Protein AF-A0A3N5W706-F1 (afdb_monomer_lite)

Secondary structure (DSSP, 8-state):
-PPPPPPPPPP-----PPPPPP-------PBPP--HHHHHHHHHHHHHHHHHHHHHHHHHHH--SSTTHHHHHHHHHHHHHHHTTHHHHHHHHHHHHH-EEEE-SSEEEEEETTEEEEEEGGG------GGG-SSPPPPPTT-BTTB---

Radius of gyration: 33.57 Å; chains: 1; bounding box: 79×21×124 Å

Sequence (150 aa):
MNQPSFSPETPFQTEGSPPPEPAISAQAHPFYPPRRRGLLFHALLILGLGGASALAFFYGLNQQSGSVQTYSVLLWLVSLLLFAPLPWIVYRAFALARASYRLERDGLRLRWGMRAEDIPLPDVEWVRRPADLATSLPLPPLHWPGAILG

Structure (mmCIF, N/CA/C/O backbone):
data_AF-A0A3N5W706-F1
#
_entry.id   AF-A0A3N5W706-F1
#
loop_
_atom_site.group_PDB
_atom_site.id
_atom_site.type_symbol
_atom_site.label_atom_id
_atom_site.label_alt_id
_atom_site.label_comp_id
_atom_site.label_asym_id
_atom_site.label_entity_id
_atom_site.label_seq_id
_atom_site.pdbx_PDB_ins_code
_atom_site.Cartn_x
_atom_site.Cartn_y
_atom_site.Cartn_z
_atom_site.occupancy
_atom_site.B_iso_or_equiv
_atom_site.auth_seq_id
_atom_site.auth_comp_id
_atom_site.auth_asym_id
_atom_site.auth_atom_id
_atom_site.pdbx_PDB_model_num
ATOM 1 N N . MET A 1 1 ? -49.015 -6.760 95.099 1.00 43.38 1 MET A N 1
ATOM 2 C CA . MET A 1 1 ? -49.544 -6.003 93.944 1.00 43.38 1 MET A CA 1
ATOM 3 C C . MET A 1 1 ? -48.329 -5.456 93.198 1.00 43.38 1 MET A C 1
ATOM 5 O O . MET A 1 1 ? -47.850 -4.386 93.539 1.00 43.38 1 MET A O 1
ATOM 9 N N . ASN A 1 2 ? -47.729 -6.252 92.306 1.00 45.84 2 ASN A N 1
ATOM 10 C CA . ASN A 1 2 ? -46.475 -5.899 91.625 1.00 45.84 2 ASN A CA 1
ATOM 11 C C . ASN A 1 2 ? -46.795 -5.259 90.273 1.00 45.84 2 ASN A C 1
ATOM 13 O O . ASN A 1 2 ? -47.488 -5.873 89.465 1.00 45.84 2 ASN A O 1
ATOM 17 N N . GLN A 1 3 ? -46.298 -4.045 90.037 1.00 53.09 3 GLN A N 1
ATOM 18 C CA . GLN A 1 3 ? -46.321 -3.429 88.711 1.00 53.09 3 GLN A CA 1
ATOM 19 C C . GLN A 1 3 ? -45.176 -3.988 87.851 1.00 53.09 3 GLN A C 1
ATOM 21 O O . GLN A 1 3 ? -44.070 -4.145 88.375 1.00 53.09 3 GLN A O 1
ATOM 26 N N . PRO A 1 4 ? -45.390 -4.276 86.556 1.00 53.88 4 PRO A N 1
ATOM 27 C CA . PRO A 1 4 ? -44.302 -4.613 85.652 1.00 53.88 4 PRO A CA 1
ATOM 28 C C . PRO A 1 4 ? -43.568 -3.338 85.208 1.00 53.88 4 PRO A C 1
ATOM 30 O O . PRO A 1 4 ? -44.178 -2.371 84.754 1.00 53.88 4 PRO A O 1
ATOM 33 N N . SER A 1 5 ? -42.244 -3.344 85.348 1.00 62.41 5 SER A N 1
ATOM 34 C CA . SER A 1 5 ? -41.344 -2.304 84.853 1.00 62.41 5 SER A CA 1
ATOM 35 C C . SER A 1 5 ? -41.244 -2.362 83.326 1.00 62.41 5 SER A C 1
ATOM 37 O O . SER A 1 5 ? -40.789 -3.368 82.783 1.00 62.41 5 SER A O 1
ATOM 39 N N . PHE A 1 6 ? -41.623 -1.289 82.633 1.00 57.34 6 PHE A N 1
ATOM 40 C CA . PHE A 1 6 ? -41.315 -1.104 81.213 1.00 57.34 6 PHE A CA 1
ATOM 41 C C . PHE A 1 6 ? -39.845 -0.682 81.054 1.00 57.34 6 PHE A C 1
ATOM 43 O O . PHE A 1 6 ? -39.4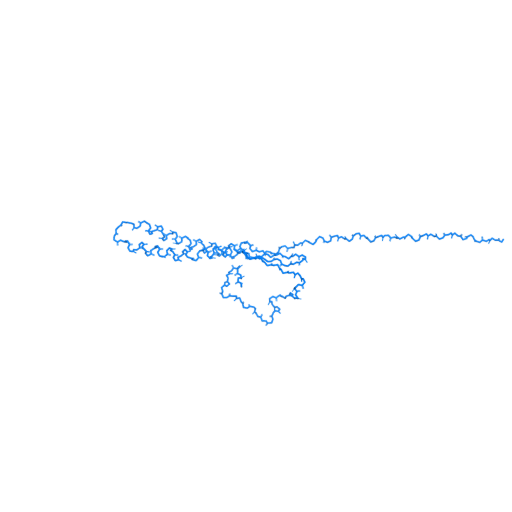30 0.339 81.602 1.00 57.34 6 PHE A O 1
ATOM 50 N N . SER A 1 7 ? -39.056 -1.467 80.318 1.00 67.12 7 SER A N 1
ATOM 51 C CA . SER A 1 7 ? -37.713 -1.079 79.861 1.00 67.12 7 SER A CA 1
ATOM 52 C C . SER A 1 7 ? -37.814 -0.233 78.582 1.00 67.12 7 SER A C 1
ATOM 54 O O . SER A 1 7 ? -38.674 -0.525 77.750 1.00 67.12 7 SER A O 1
ATOM 56 N N . PRO A 1 8 ? -36.969 0.801 78.401 1.00 57.84 8 PRO A N 1
ATOM 57 C CA . PRO A 1 8 ? -37.006 1.645 77.214 1.00 57.84 8 PRO A CA 1
ATOM 58 C C . PRO A 1 8 ? -36.422 0.921 75.995 1.00 57.84 8 PRO A C 1
ATOM 60 O O . PRO A 1 8 ? -35.565 0.045 76.113 1.00 57.84 8 PRO A O 1
ATOM 63 N N . GLU A 1 9 ? -36.927 1.306 74.829 1.00 56.06 9 GLU A N 1
ATOM 64 C CA . GLU A 1 9 ? -36.663 0.706 73.527 1.00 56.06 9 GLU A CA 1
ATOM 65 C C . GLU A 1 9 ? -35.175 0.640 73.165 1.00 56.06 9 GLU A C 1
ATOM 67 O O . GLU A 1 9 ? -34.398 1.570 73.391 1.00 56.06 9 GLU A O 1
ATOM 72 N N . THR A 1 10 ? -34.779 -0.478 72.561 1.00 61.44 10 THR A N 1
ATOM 73 C CA . THR A 1 10 ? -33.471 -0.631 71.925 1.00 61.44 10 THR A CA 1
ATOM 74 C C . THR A 1 10 ? -33.493 0.144 70.603 1.00 61.44 10 THR A C 1
ATOM 76 O O . THR A 1 10 ? -34.397 -0.094 69.801 1.00 61.44 10 THR A O 1
ATOM 79 N N . PRO A 1 11 ? -32.539 1.051 70.324 1.00 50.72 11 PRO A N 1
ATOM 80 C CA . PRO A 1 11 ? -32.475 1.702 69.023 1.00 50.72 11 PRO A CA 1
ATOM 81 C C . PRO A 1 11 ? -32.253 0.639 67.949 1.00 50.72 11 PRO A C 1
ATOM 83 O O . PRO A 1 11 ? -31.374 -0.213 68.097 1.00 50.72 11 PRO A O 1
ATOM 86 N N . PHE A 1 12 ? -33.043 0.702 66.877 1.00 58.34 12 PHE A N 1
ATOM 87 C CA . PHE A 1 12 ? -32.838 -0.074 65.659 1.00 58.34 12 PHE A CA 1
ATOM 88 C C . PHE A 1 12 ? -31.379 0.104 65.217 1.00 58.34 12 PHE A C 1
ATOM 90 O O . PHE A 1 12 ? -30.983 1.182 64.770 1.00 58.34 12 PHE A O 1
ATOM 97 N N . GLN A 1 13 ? -30.554 -0.929 65.394 1.00 54.56 13 GLN A N 1
ATOM 98 C CA . GLN A 1 13 ? -29.245 -0.953 64.766 1.00 54.56 13 GLN A CA 1
ATOM 99 C C . GLN A 1 13 ? -29.483 -1.104 63.268 1.00 54.56 13 GLN A C 1
ATOM 101 O O . GLN A 1 13 ? -29.993 -2.127 62.817 1.00 54.56 13 GLN A O 1
ATOM 106 N N . THR A 1 14 ? -29.155 -0.063 62.509 1.00 55.59 14 THR A N 1
ATOM 107 C CA . THR A 1 14 ? -29.072 -0.113 61.051 1.00 55.59 14 THR A CA 1
ATOM 108 C C . THR A 1 14 ? -27.935 -1.065 60.691 1.00 55.59 14 THR A C 1
ATOM 110 O O . THR A 1 14 ? -26.772 -0.676 60.595 1.00 55.59 14 THR A O 1
ATOM 113 N N . GLU A 1 15 ? -28.270 -2.345 60.597 1.00 54.53 15 GLU A N 1
ATOM 114 C CA . GLU A 1 15 ? -27.385 -3.399 60.137 1.00 54.53 15 GLU A CA 1
ATOM 115 C C . GLU A 1 15 ? -26.977 -3.091 58.689 1.00 54.53 15 GLU A C 1
ATOM 117 O O . GLU A 1 15 ? -27.819 -3.002 57.801 1.00 54.53 15 GLU A O 1
ATOM 122 N N . GLY A 1 16 ? -25.676 -2.889 58.476 1.00 57.31 16 GLY A N 1
ATOM 123 C CA . GLY A 1 16 ? -25.023 -2.986 57.173 1.00 57.31 16 GLY A CA 1
ATOM 124 C C . GLY A 1 16 ? -25.348 -1.883 56.166 1.00 57.31 16 GLY A C 1
ATOM 125 O O . GLY A 1 16 ? -26.284 -1.988 55.379 1.00 57.31 16 GLY A O 1
ATOM 126 N N . SER A 1 17 ? -24.456 -0.893 56.050 1.00 59.78 17 SER A N 1
ATOM 127 C CA . SER A 1 17 ? -24.237 -0.260 54.744 1.00 59.78 17 SER A CA 1
ATOM 128 C C . SER A 1 17 ? -24.042 -1.364 53.696 1.00 59.78 17 SER A C 1
ATOM 130 O O . SER A 1 17 ? -23.288 -2.307 53.970 1.00 59.78 17 SER A O 1
ATOM 132 N N . PRO A 1 18 ? -24.685 -1.281 52.517 1.00 68.75 18 PRO A N 1
ATOM 133 C CA . PRO A 1 18 ? -24.449 -2.249 51.459 1.00 68.75 18 PRO A CA 1
ATOM 134 C C . PRO A 1 18 ? -22.941 -2.307 51.169 1.00 68.75 18 PRO A C 1
ATOM 136 O O . PRO A 1 18 ? -22.277 -1.262 51.195 1.00 68.75 18 PRO A O 1
ATOM 139 N N . PRO A 1 19 ? -22.372 -3.507 50.949 1.00 72.31 19 PRO A N 1
ATOM 140 C CA . PRO A 1 19 ? -20.961 -3.642 50.613 1.00 72.31 19 PRO A CA 1
ATOM 141 C C . PRO A 1 19 ? -20.636 -2.730 49.421 1.00 72.31 19 PRO A C 1
ATOM 143 O O . PRO A 1 19 ? -21.481 -2.599 48.531 1.00 72.31 19 PRO A O 1
ATOM 146 N N . PRO A 1 20 ? -19.453 -2.083 49.389 1.00 70.25 20 PRO A N 1
ATOM 147 C CA . PRO A 1 20 ? -19.072 -1.256 48.253 1.00 70.25 20 PRO A CA 1
ATOM 148 C C . PRO A 1 20 ? -19.187 -2.109 46.991 1.00 70.25 20 PRO A C 1
ATOM 150 O O . PRO A 1 20 ? -18.580 -3.181 46.922 1.00 70.25 20 PRO A O 1
ATOM 153 N N . GLU A 1 21 ? -20.010 -1.662 46.035 1.00 70.12 21 GLU A N 1
ATOM 154 C CA . GLU A 1 21 ? -20.130 -2.331 44.743 1.00 70.12 21 GLU A CA 1
ATOM 155 C C . GLU A 1 21 ? -18.716 -2.586 44.216 1.00 70.12 21 GLU A C 1
ATOM 157 O O . GLU A 1 21 ? -17.894 -1.658 44.208 1.00 70.12 21 GLU A O 1
ATOM 162 N N . PRO A 1 22 ? -18.384 -3.827 43.817 1.00 68.19 22 PRO A N 1
ATOM 163 C CA . PRO A 1 22 ? -17.095 -4.081 43.212 1.00 68.19 22 PRO A CA 1
ATOM 164 C C . PRO A 1 22 ? -16.991 -3.158 42.004 1.00 68.19 22 PRO A C 1
ATOM 166 O O . PRO A 1 22 ? -17.797 -3.251 41.081 1.00 68.19 22 PRO A O 1
ATOM 169 N N . ALA A 1 23 ? -16.021 -2.242 42.035 1.00 62.12 23 ALA A N 1
ATOM 170 C CA . ALA A 1 23 ? -15.713 -1.376 40.914 1.00 62.12 23 ALA A CA 1
ATOM 171 C C . ALA A 1 23 ? -15.400 -2.282 39.721 1.00 62.12 23 ALA A C 1
ATOM 173 O O . ALA A 1 23 ? -14.300 -2.833 39.619 1.00 62.12 23 ALA A O 1
ATOM 174 N N . ILE A 1 24 ? -16.396 -2.488 38.855 1.00 61.72 24 ILE A N 1
ATOM 175 C CA . ILE A 1 24 ? -16.240 -3.197 37.593 1.00 61.72 24 ILE A CA 1
ATOM 176 C C . ILE A 1 24 ? -15.275 -2.335 36.792 1.00 61.72 24 ILE A C 1
ATOM 178 O O . ILE A 1 24 ? -15.653 -1.358 36.147 1.00 61.72 24 ILE A O 1
ATOM 182 N N . SER A 1 25 ? -13.990 -2.652 36.906 1.00 52.28 25 SER A N 1
ATOM 183 C CA . SER A 1 25 ? -12.947 -2.073 36.083 1.00 52.28 25 SER A CA 1
ATOM 184 C C . SER A 1 25 ? -13.283 -2.525 34.672 1.00 52.28 25 SER A C 1
ATOM 186 O O . SER A 1 25 ? -13.108 -3.691 34.328 1.00 52.28 25 SER A O 1
ATOM 188 N N . ALA A 1 26 ? -13.874 -1.623 33.889 1.00 57.97 26 ALA A N 1
ATOM 189 C CA . ALA A 1 26 ? -14.224 -1.860 32.502 1.00 57.97 26 ALA A CA 1
ATOM 190 C C . ALA A 1 26 ? -12.925 -2.098 31.723 1.00 57.97 26 ALA A C 1
ATOM 192 O O . ALA A 1 26 ? -12.287 -1.169 31.231 1.00 57.97 26 ALA A O 1
ATOM 193 N N . GLN A 1 27 ? -12.487 -3.354 31.682 1.00 58.22 27 GLN A N 1
ATOM 194 C CA . GLN A 1 27 ? -11.340 -3.796 30.908 1.00 58.22 27 GLN A CA 1
ATOM 195 C C . GLN A 1 27 ? -11.715 -3.633 29.432 1.00 58.22 27 GLN A C 1
ATOM 197 O O . GLN A 1 27 ? -12.395 -4.483 28.858 1.00 58.22 27 GLN A O 1
ATOM 202 N N . ALA A 1 28 ? -11.330 -2.511 28.821 1.00 58.75 28 ALA A N 1
ATOM 203 C CA . ALA A 1 28 ? -11.509 -2.299 27.391 1.00 58.75 28 ALA A CA 1
ATOM 204 C C . ALA A 1 28 ? -10.750 -3.405 26.644 1.00 58.75 28 ALA A C 1
ATOM 206 O O . ALA A 1 28 ? -9.529 -3.508 26.759 1.00 58.75 28 ALA A O 1
ATOM 207 N N . HIS A 1 29 ? -11.464 -4.266 25.915 1.00 60.94 29 HIS A N 1
ATOM 208 C CA . HIS A 1 29 ? -10.862 -5.387 25.196 1.00 60.94 29 HIS A CA 1
ATOM 209 C C . HIS A 1 29 ? -10.498 -4.946 23.767 1.00 60.94 29 HIS A C 1
ATOM 211 O O . HIS A 1 29 ? -11.393 -4.772 22.936 1.00 60.94 29 HIS A O 1
ATOM 217 N N . PRO A 1 30 ? -9.210 -4.724 23.438 1.00 62.88 30 PRO A N 1
ATOM 218 C CA . PRO A 1 30 ? -8.826 -4.293 22.100 1.00 62.88 30 PRO A CA 1
ATOM 219 C C . PRO A 1 30 ? -8.982 -5.447 21.099 1.00 62.88 30 PRO A C 1
ATOM 221 O O . PRO A 1 30 ? -8.292 -6.462 21.193 1.00 62.88 30 PRO A O 1
ATOM 224 N N . PHE A 1 31 ? -9.856 -5.279 20.104 1.00 65.25 31 PHE A N 1
ATOM 225 C CA . PHE A 1 31 ? -10.006 -6.236 19.010 1.00 65.25 31 PHE A CA 1
ATOM 226 C C . PHE A 1 31 ? -9.038 -5.902 17.868 1.00 65.25 31 PHE A C 1
ATOM 228 O O . PHE A 1 31 ? -9.058 -4.812 17.291 1.00 65.25 31 PHE A O 1
ATOM 235 N N . TYR A 1 32 ? -8.183 -6.857 17.500 1.00 60.75 32 TYR A N 1
ATOM 236 C CA . TYR A 1 32 ? -7.239 -6.688 16.399 1.00 60.75 32 TYR A CA 1
ATOM 237 C C . TYR A 1 32 ? -7.733 -7.446 15.161 1.00 60.75 32 TYR A C 1
ATOM 239 O O . TYR A 1 32 ? -7.851 -8.669 15.210 1.00 60.75 32 TYR A O 1
ATOM 247 N N . PRO A 1 33 ? -7.966 -6.771 14.021 1.00 67.50 33 PRO A N 1
ATOM 248 C CA . PRO A 1 33 ? -8.311 -7.458 12.783 1.00 67.50 33 PRO A CA 1
ATOM 249 C C . PRO A 1 33 ? -7.158 -8.372 12.331 1.00 67.50 33 PRO A C 1
ATOM 251 O O . PRO A 1 33 ? -5.989 -8.098 12.636 1.00 67.50 33 PRO A O 1
ATOM 254 N N . PRO A 1 34 ? -7.442 -9.431 11.554 1.00 71.88 34 PRO A N 1
ATOM 255 C CA . PRO A 1 34 ? -6.421 -10.315 11.002 1.00 71.88 34 PRO A CA 1
ATOM 256 C C . PRO A 1 34 ? -5.566 -9.588 9.946 1.00 71.88 34 PRO A C 1
ATOM 258 O O . PRO A 1 34 ? -5.884 -9.561 8.761 1.00 71.88 34 PRO A O 1
ATOM 261 N N . ARG A 1 35 ? -4.437 -9.008 10.371 1.00 76.94 35 ARG A N 1
ATOM 262 C CA . ARG A 1 35 ? -3.536 -8.212 9.502 1.00 76.94 35 ARG A CA 1
ATOM 263 C C . ARG A 1 35 ? -2.502 -9.035 8.744 1.00 76.94 35 ARG A C 1
ATOM 265 O O . ARG A 1 35 ? -1.982 -8.577 7.733 1.00 76.94 35 ARG A O 1
ATOM 272 N N . ARG A 1 36 ? -2.173 -10.236 9.235 1.00 79.25 36 ARG A N 1
ATOM 273 C CA . ARG A 1 36 ? -1.013 -11.022 8.770 1.00 79.25 36 ARG A CA 1
ATOM 274 C C . ARG A 1 36 ? -1.059 -11.315 7.270 1.00 79.25 36 ARG A C 1
ATOM 276 O O . ARG A 1 36 ? -0.080 -11.069 6.580 1.00 79.25 36 ARG A O 1
ATOM 283 N N . ARG A 1 37 ? -2.200 -11.789 6.759 1.00 83.00 37 ARG A N 1
ATOM 284 C CA . ARG A 1 37 ? -2.358 -12.139 5.335 1.00 83.00 37 ARG A CA 1
ATOM 285 C C . ARG A 1 37 ? -2.231 -10.916 4.427 1.00 83.00 37 ARG A C 1
ATOM 287 O O . ARG A 1 37 ? -1.517 -10.971 3.434 1.00 83.00 37 ARG A O 1
ATOM 294 N N . GLY A 1 38 ? -2.872 -9.809 4.802 1.00 85.25 38 GLY A N 1
ATOM 295 C CA . GLY A 1 38 ? -2.785 -8.563 4.045 1.00 85.25 38 GLY A CA 1
ATOM 296 C C . GLY A 1 38 ? -1.372 -7.983 4.049 1.00 85.25 38 GLY A C 1
ATOM 297 O O . GLY A 1 38 ? -0.862 -7.625 2.993 1.00 85.25 38 GLY A O 1
ATOM 298 N N . LEU A 1 39 ? -0.692 -7.963 5.199 1.00 87.12 39 LEU A N 1
ATOM 299 C CA . LEU A 1 39 ? 0.692 -7.487 5.284 1.00 87.12 39 LEU A CA 1
ATOM 300 C C . LEU A 1 39 ? 1.658 -8.343 4.461 1.00 87.12 39 LEU A C 1
ATOM 302 O O . LEU A 1 39 ? 2.494 -7.781 3.763 1.00 87.12 39 LEU A O 1
ATOM 306 N N . LEU A 1 40 ? 1.519 -9.672 4.491 1.00 90.44 40 LEU A N 1
ATOM 307 C CA . LEU A 1 40 ? 2.335 -10.569 3.665 1.00 90.44 40 LEU A CA 1
ATOM 308 C C . LEU A 1 40 ? 2.125 -10.309 2.171 1.00 90.44 40 LEU A C 1
ATOM 310 O O . LEU A 1 40 ? 3.098 -10.204 1.431 1.00 90.44 40 LEU A O 1
ATOM 314 N N . PHE A 1 41 ? 0.873 -10.148 1.740 1.00 90.31 41 PHE A N 1
ATOM 315 C CA . PHE A 1 41 ? 0.555 -9.820 0.353 1.00 90.31 41 PHE A CA 1
ATOM 316 C C . PHE A 1 41 ? 1.218 -8.508 -0.091 1.00 90.31 41 PHE A C 1
ATOM 318 O O . PHE A 1 41 ? 1.894 -8.474 -1.116 1.00 90.31 41 PHE A O 1
ATOM 325 N N . HIS A 1 42 ? 1.088 -7.442 0.706 1.00 91.00 42 HIS A N 1
ATOM 326 C CA . HIS A 1 42 ? 1.706 -6.157 0.374 1.00 91.00 42 HIS A CA 1
ATOM 327 C C . HIS A 1 42 ? 3.237 -6.231 0.419 1.00 91.00 42 HIS A C 1
ATOM 329 O O . HIS A 1 42 ? 3.887 -5.652 -0.443 1.00 91.00 42 HIS A O 1
ATOM 335 N N . ALA A 1 43 ? 3.818 -6.956 1.378 1.00 93.00 43 ALA A N 1
ATOM 336 C CA . ALA A 1 43 ? 5.264 -7.137 1.470 1.00 93.00 43 ALA A CA 1
ATOM 337 C C . ALA A 1 43 ? 5.821 -7.846 0.228 1.00 93.00 43 ALA A C 1
ATOM 339 O O . ALA A 1 43 ? 6.783 -7.365 -0.364 1.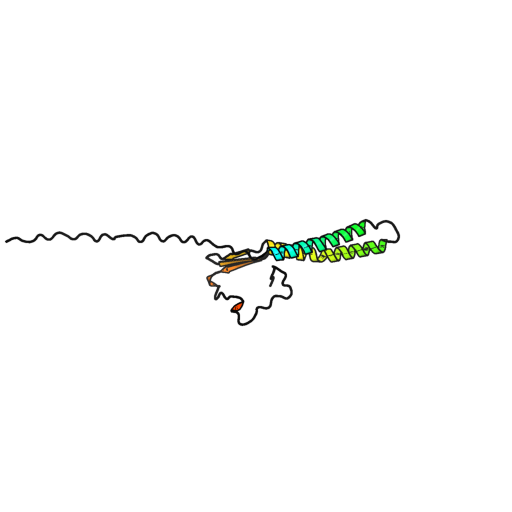00 93.00 43 ALA A O 1
ATOM 340 N N . LEU A 1 44 ? 5.184 -8.937 -0.208 1.00 95.12 44 LEU A N 1
ATOM 341 C CA . LEU A 1 44 ? 5.569 -9.643 -1.433 1.00 95.12 44 LEU A CA 1
ATOM 342 C C . LEU A 1 44 ? 5.437 -8.750 -2.667 1.00 95.12 44 LEU A C 1
ATOM 344 O O . LEU A 1 44 ? 6.326 -8.751 -3.512 1.00 95.12 44 LEU A O 1
ATOM 348 N N . LEU A 1 45 ? 4.368 -7.956 -2.755 1.00 94.19 45 LEU A N 1
ATOM 349 C CA . LEU A 1 45 ? 4.160 -7.053 -3.882 1.00 94.19 45 LEU A CA 1
ATOM 350 C C . LEU A 1 45 ? 5.209 -5.930 -3.923 1.00 94.19 45 LEU A C 1
ATOM 352 O O . LEU A 1 45 ? 5.763 -5.653 -4.983 1.00 94.19 45 LEU A O 1
ATOM 356 N N . ILE A 1 46 ? 5.525 -5.321 -2.775 1.00 95.88 46 ILE A N 1
ATOM 357 C CA . ILE A 1 46 ? 6.565 -4.287 -2.657 1.00 95.88 46 ILE A CA 1
ATOM 358 C C . ILE A 1 46 ? 7.933 -4.862 -3.026 1.00 95.88 46 ILE A C 1
ATOM 360 O O . ILE A 1 46 ? 8.666 -4.237 -3.788 1.00 95.88 46 ILE A O 1
ATOM 364 N N . LEU A 1 47 ? 8.270 -6.053 -2.523 1.00 97.31 47 LEU A N 1
ATOM 365 C CA . LEU A 1 47 ? 9.533 -6.717 -2.845 1.00 97.31 47 LEU A CA 1
ATOM 366 C C . LEU A 1 47 ? 9.612 -7.109 -4.323 1.00 97.31 47 LEU A C 1
ATOM 368 O O . LEU A 1 47 ? 10.644 -6.890 -4.949 1.00 97.31 47 LEU A O 1
ATOM 372 N N . GLY A 1 48 ? 8.529 -7.641 -4.894 1.00 97.62 48 GLY A N 1
ATOM 373 C CA . GLY A 1 48 ? 8.467 -8.027 -6.300 1.00 97.62 48 GLY A CA 1
ATOM 374 C C . GLY A 1 48 ? 8.616 -6.832 -7.240 1.00 97.62 48 GLY A C 1
ATOM 375 O O . GLY A 1 48 ? 9.502 -6.833 -8.092 1.00 97.62 48 GLY A O 1
ATOM 376 N N . LEU A 1 49 ? 7.798 -5.788 -7.065 1.00 97.19 49 LEU A N 1
ATOM 377 C CA . LEU A 1 49 ? 7.849 -4.595 -7.919 1.00 97.19 49 LEU A CA 1
ATOM 378 C C . LEU A 1 49 ? 9.111 -3.768 -7.672 1.00 97.19 49 LEU A C 1
ATOM 380 O O . LEU A 1 49 ? 9.753 -3.342 -8.629 1.00 97.19 49 LEU A O 1
ATOM 384 N N . GLY A 1 50 ? 9.484 -3.560 -6.408 1.00 97.94 50 GLY A N 1
ATOM 385 C CA . GLY A 1 50 ? 10.688 -2.819 -6.039 1.00 97.94 50 GLY A CA 1
ATOM 386 C C . GLY A 1 50 ? 11.958 -3.518 -6.507 1.00 97.94 50 GLY A C 1
ATOM 387 O O . GLY A 1 50 ? 12.827 -2.874 -7.087 1.00 97.94 50 GLY A O 1
ATOM 388 N N . GLY A 1 51 ? 12.036 -4.839 -6.334 1.00 97.75 51 GLY A N 1
ATOM 389 C CA . GLY A 1 51 ? 13.145 -5.650 -6.827 1.00 97.75 51 GLY A CA 1
ATOM 390 C C . GLY A 1 51 ? 13.241 -5.622 -8.350 1.00 97.75 51 GLY A C 1
ATOM 391 O O . GLY A 1 51 ? 14.305 -5.328 -8.886 1.00 97.75 51 GLY A O 1
ATOM 392 N N . ALA A 1 52 ? 12.134 -5.848 -9.060 1.00 97.62 52 ALA A N 1
ATOM 393 C CA . ALA A 1 52 ? 12.124 -5.808 -10.521 1.00 97.62 52 ALA A CA 1
ATOM 394 C C . ALA A 1 52 ? 12.438 -4.406 -11.083 1.00 97.62 52 ALA A C 1
ATOM 396 O O . ALA A 1 52 ? 13.192 -4.298 -12.049 1.00 97.62 52 ALA A O 1
ATOM 397 N N . SER A 1 53 ? 11.937 -3.338 -10.452 1.00 97.75 53 SER A N 1
ATOM 398 C CA . SER A 1 53 ? 12.285 -1.950 -10.789 1.00 97.75 53 SER A CA 1
ATOM 399 C C . SER A 1 53 ? 13.783 -1.683 -10.594 1.00 97.75 53 SER A C 1
ATOM 401 O O . SER A 1 53 ? 14.458 -1.241 -11.525 1.00 97.75 53 SER A O 1
ATOM 403 N N . ALA A 1 54 ? 14.335 -2.037 -9.428 1.00 97.56 54 ALA A N 1
ATOM 404 C CA . ALA A 1 54 ? 15.754 -1.862 -9.127 1.00 97.56 54 ALA A CA 1
ATOM 405 C C . ALA A 1 54 ? 16.655 -2.667 -10.075 1.00 97.56 54 ALA A C 1
ATOM 407 O O . ALA A 1 54 ? 17.663 -2.143 -10.549 1.00 97.56 54 ALA A O 1
ATOM 408 N N . LEU A 1 55 ? 16.278 -3.908 -10.399 1.00 97.25 55 LEU A N 1
ATOM 409 C CA . LEU A 1 55 ? 16.995 -4.740 -11.365 1.00 97.25 55 LEU A CA 1
ATOM 410 C C . LEU A 1 55 ? 16.966 -4.117 -12.762 1.00 97.25 55 LEU A C 1
ATOM 412 O O . LEU A 1 55 ? 18.023 -3.963 -13.368 1.00 97.25 55 LEU A O 1
ATOM 416 N N . ALA A 1 56 ? 15.794 -3.714 -13.263 1.00 95.06 56 ALA A N 1
ATOM 417 C CA . ALA A 1 56 ? 15.674 -3.067 -14.570 1.00 95.06 56 ALA A CA 1
ATOM 418 C C . ALA A 1 56 ? 16.520 -1.785 -14.643 1.00 95.06 56 ALA A C 1
ATOM 420 O O . ALA A 1 56 ? 17.246 -1.570 -15.615 1.00 95.06 56 ALA A O 1
ATOM 421 N N . PHE A 1 57 ? 16.493 -0.970 -13.584 1.00 95.31 57 PHE A N 1
ATOM 422 C CA . PHE A 1 57 ? 17.325 0.225 -13.481 1.00 95.31 57 PHE A CA 1
ATOM 423 C C . PHE A 1 57 ? 18.821 -0.103 -13.504 1.00 95.31 57 PHE A C 1
ATOM 425 O O . PHE A 1 57 ? 19.563 0.474 -14.301 1.00 95.31 57 PHE A O 1
ATOM 432 N N . PHE A 1 58 ? 19.254 -1.054 -12.672 1.00 94.94 58 PHE A N 1
ATOM 433 C CA . PHE A 1 58 ? 20.648 -1.479 -12.572 1.00 94.94 58 PHE A CA 1
ATOM 434 C C . PHE A 1 58 ? 21.161 -2.050 -13.896 1.00 94.94 58 PHE A C 1
ATOM 436 O O . PHE A 1 58 ? 22.226 -1.646 -14.360 1.00 94.94 58 PHE A O 1
ATOM 443 N N . TYR A 1 59 ? 20.400 -2.923 -14.558 1.00 92.38 59 TYR A N 1
ATOM 444 C CA . TYR A 1 59 ? 20.760 -3.413 -15.888 1.00 92.38 59 TYR A CA 1
ATOM 445 C C . TYR A 1 59 ? 20.873 -2.268 -16.896 1.00 92.38 59 TYR A C 1
ATOM 447 O O . TYR A 1 59 ? 21.843 -2.232 -17.641 1.00 92.38 59 TYR A O 1
ATOM 455 N N . GLY A 1 60 ? 19.960 -1.292 -16.876 1.00 90.69 60 GLY A N 1
ATOM 456 C CA . GLY A 1 60 ? 20.046 -0.113 -17.744 1.00 90.69 60 GLY A CA 1
ATOM 457 C C . GLY A 1 60 ? 21.324 0.714 -17.537 1.00 90.69 60 GLY A C 1
ATOM 458 O O . GLY A 1 60 ? 21.888 1.207 -18.512 1.00 90.69 60 GLY A O 1
ATOM 459 N N . LEU A 1 61 ? 21.822 0.826 -16.297 1.00 89.62 61 LEU A N 1
ATOM 460 C CA . LEU A 1 61 ? 23.089 1.514 -16.000 1.00 89.62 61 LEU A CA 1
ATOM 461 C C . LEU A 1 61 ? 24.308 0.790 -16.585 1.00 89.62 61 LEU A C 1
ATOM 463 O O . LEU A 1 61 ? 25.232 1.439 -17.058 1.00 89.62 61 LEU A O 1
ATOM 467 N N . ASN A 1 62 ? 24.306 -0.543 -16.590 1.00 88.62 62 ASN A N 1
ATOM 468 C CA . ASN A 1 62 ? 25.454 -1.336 -17.042 1.00 88.62 62 ASN A CA 1
ATOM 469 C C . ASN A 1 62 ? 25.587 -1.413 -18.579 1.00 88.62 62 ASN A C 1
ATOM 471 O O . ASN A 1 62 ? 26.578 -1.932 -19.082 1.00 88.62 62 ASN A O 1
ATOM 475 N N . GLN A 1 63 ? 24.625 -0.875 -19.335 1.00 82.44 63 GLN A N 1
ATOM 476 C CA . GLN A 1 63 ? 24.549 -0.971 -20.802 1.00 82.44 63 GLN A CA 1
ATOM 477 C C . GLN A 1 63 ? 25.141 0.264 -21.517 1.00 82.44 63 GLN A C 1
ATOM 479 O O . GLN A 1 63 ? 24.646 0.692 -22.559 1.00 82.44 63 GLN A O 1
ATOM 484 N N . GLN A 1 64 ? 26.176 0.887 -20.942 1.00 65.31 64 GLN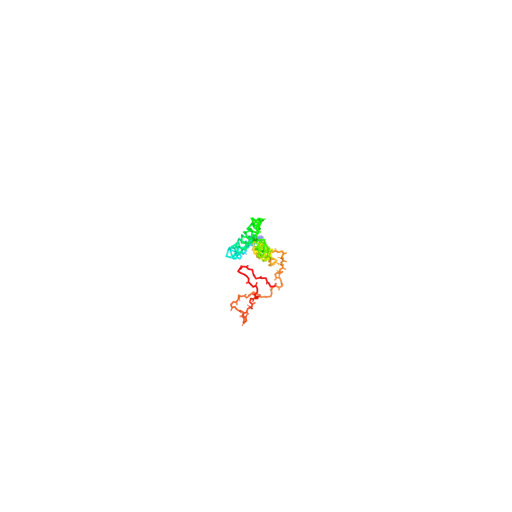 A N 1
ATOM 485 C CA . GLN A 1 64 ? 26.734 2.170 -21.406 1.00 65.31 64 GLN A CA 1
ATOM 486 C C . GLN A 1 64 ? 27.772 2.071 -22.540 1.00 65.31 64 GLN A C 1
ATOM 488 O O . GLN A 1 64 ? 28.193 3.104 -23.057 1.00 65.31 64 GLN A O 1
ATOM 493 N N . SER A 1 65 ? 28.149 0.869 -22.988 1.00 63.91 65 SER A N 1
ATOM 494 C CA . SER A 1 65 ? 29.118 0.664 -24.074 1.00 63.91 65 SER A CA 1
ATOM 495 C C . SER A 1 65 ? 28.513 -0.104 -25.266 1.00 63.91 65 SER A C 1
ATOM 497 O O . SER A 1 65 ? 28.255 -1.301 -25.187 1.00 63.91 65 SER A O 1
ATOM 499 N N . GLY A 1 66 ? 28.311 0.575 -26.407 1.00 65.12 66 GLY A N 1
ATOM 500 C CA . GLY A 1 66 ? 28.003 -0.048 -27.710 1.00 65.12 66 GLY A CA 1
ATOM 501 C C . GLY A 1 66 ? 26.666 0.349 -28.361 1.00 65.12 66 GLY A C 1
ATOM 502 O O . GLY A 1 66 ? 25.948 1.222 -27.883 1.00 65.12 66 GLY A O 1
ATOM 503 N N . SER A 1 67 ? 26.308 -0.327 -29.463 1.00 65.19 67 SER A N 1
ATOM 504 C CA . SER A 1 67 ? 25.082 -0.120 -30.271 1.00 65.19 67 SER A CA 1
ATOM 505 C C . SER A 1 67 ? 23.761 -0.476 -29.561 1.00 65.19 67 SER A C 1
ATOM 507 O O . SER A 1 67 ? 22.690 -0.421 -30.161 1.00 65.19 67 SER A O 1
ATOM 509 N N . VAL A 1 68 ? 23.823 -0.836 -28.278 1.00 68.56 68 VAL A N 1
ATOM 510 C CA . VAL A 1 68 ? 22.718 -1.369 -27.463 1.00 68.56 68 VAL A CA 1
ATOM 511 C C . VAL A 1 68 ? 22.017 -0.255 -26.654 1.00 68.56 68 VAL A C 1
ATOM 513 O O . VAL A 1 68 ? 21.111 -0.516 -25.868 1.00 68.56 68 VAL A O 1
ATOM 516 N N . GLN A 1 69 ? 22.374 1.015 -26.871 1.00 71.69 69 GLN A N 1
ATOM 517 C CA . GLN A 1 69 ? 21.886 2.160 -26.089 1.00 71.69 69 GLN A CA 1
ATOM 518 C C . GLN A 1 69 ? 20.354 2.339 -26.100 1.00 71.69 69 GLN A C 1
ATOM 520 O O . GLN A 1 69 ? 19.777 2.792 -25.110 1.00 71.69 69 GLN A O 1
ATOM 525 N N . THR A 1 70 ? 19.669 1.931 -27.174 1.00 75.31 70 THR A N 1
ATOM 526 C CA . THR A 1 70 ? 18.197 1.964 -27.249 1.00 75.31 70 THR A CA 1
ATOM 527 C C . THR A 1 70 ? 17.539 1.068 -26.194 1.00 75.31 70 THR A C 1
ATOM 529 O O . THR A 1 70 ? 16.491 1.419 -25.651 1.00 75.31 70 THR A O 1
ATOM 532 N N . TYR A 1 71 ? 18.161 -0.062 -25.846 1.00 84.25 71 TYR A N 1
ATOM 533 C CA . TYR A 1 71 ? 17.613 -0.995 -24.859 1.00 84.25 71 TYR A CA 1
ATOM 534 C C . TYR A 1 71 ? 17.681 -0.434 -23.431 1.00 84.25 71 TYR A C 1
ATOM 536 O O . TYR A 1 71 ? 16.797 -0.714 -22.621 1.00 84.25 71 TYR A O 1
ATOM 544 N N . SER A 1 72 ? 18.674 0.406 -23.126 1.00 88.75 72 SER A N 1
ATOM 545 C CA . SER A 1 72 ? 18.837 1.032 -21.806 1.00 88.75 72 SER A CA 1
ATOM 546 C C . SER A 1 72 ? 17.693 1.992 -21.481 1.00 88.75 72 SER A C 1
ATOM 548 O O . SER A 1 72 ? 17.156 1.968 -20.374 1.00 88.75 72 SER A O 1
ATOM 550 N N . VAL A 1 73 ? 17.261 2.788 -22.468 1.00 89.75 73 VAL A N 1
ATOM 551 C CA . VAL A 1 73 ? 16.123 3.711 -22.314 1.00 89.75 73 VAL A CA 1
ATOM 552 C C . VAL A 1 73 ? 14.840 2.940 -22.008 1.00 89.75 73 VAL A C 1
ATOM 554 O O . VAL A 1 73 ? 14.095 3.315 -21.103 1.00 89.75 73 VAL A O 1
ATOM 557 N N . LEU A 1 74 ? 14.604 1.825 -22.708 1.00 91.88 74 LEU A N 1
ATOM 558 C CA . LEU A 1 74 ? 13.443 0.971 -22.457 1.00 91.88 74 LEU A CA 1
ATOM 559 C C . LE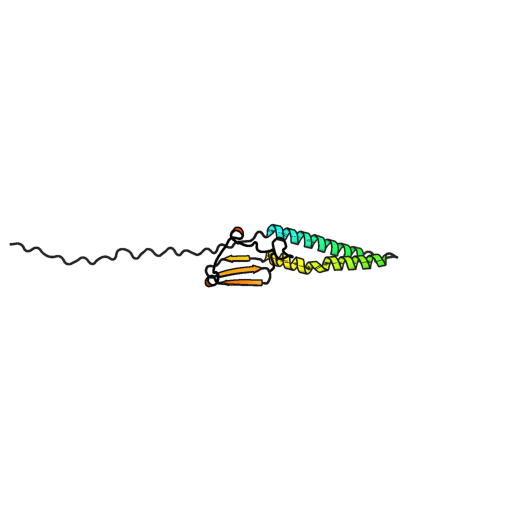U A 1 74 ? 13.462 0.391 -21.034 1.00 91.88 74 LEU A C 1
ATOM 561 O O . LEU A 1 74 ? 12.441 0.426 -20.350 1.00 91.88 74 LEU A O 1
ATOM 565 N N . LEU A 1 75 ? 14.617 -0.088 -20.561 1.00 93.12 75 LEU A N 1
ATOM 566 C CA . LEU A 1 75 ? 14.767 -0.612 -19.199 1.00 93.12 75 LEU A CA 1
ATOM 567 C C . LEU A 1 75 ? 14.485 0.446 -18.124 1.00 93.12 75 LEU A C 1
ATOM 569 O O . LEU A 1 75 ? 13.860 0.135 -17.109 1.00 93.12 75 LEU A O 1
ATOM 573 N N . TRP A 1 76 ? 14.878 1.701 -18.342 1.00 94.25 76 TRP A N 1
ATOM 574 C CA . TRP A 1 76 ? 14.553 2.791 -17.419 1.00 94.25 76 TRP A CA 1
ATOM 575 C C . TRP A 1 76 ? 13.069 3.155 -17.424 1.00 94.25 76 TRP A C 1
ATOM 577 O O . TRP A 1 76 ? 12.506 3.387 -16.354 1.00 94.25 76 TRP A O 1
ATOM 587 N N . LEU A 1 77 ? 12.413 3.146 -18.588 1.00 95.56 77 LEU A N 1
ATOM 588 C CA . LEU A 1 77 ? 10.962 3.341 -18.668 1.00 95.56 77 LEU A CA 1
ATOM 589 C C . LEU A 1 77 ? 10.207 2.225 -17.938 1.00 95.56 77 LEU A C 1
ATOM 591 O O . LEU A 1 77 ? 9.292 2.507 -17.166 1.00 95.56 77 LEU A O 1
ATOM 595 N N . VAL A 1 78 ? 10.625 0.970 -18.124 1.00 95.94 78 VAL A N 1
ATOM 596 C CA . VAL A 1 78 ? 10.075 -0.181 -17.394 1.00 95.94 78 VAL A CA 1
ATOM 597 C C . VAL A 1 78 ? 10.318 -0.026 -15.891 1.00 95.94 78 VAL A C 1
ATOM 599 O O . VAL A 1 78 ? 9.385 -0.178 -15.108 1.00 95.94 78 VAL A O 1
ATOM 602 N N . SER A 1 79 ? 11.533 0.341 -15.476 1.00 96.69 79 SER A N 1
ATOM 603 C CA . SER A 1 79 ? 11.848 0.604 -14.068 1.00 96.69 79 SER A CA 1
ATOM 604 C C . SER A 1 79 ? 10.910 1.645 -13.456 1.00 96.69 79 SER A C 1
ATOM 606 O O . SER A 1 79 ? 10.348 1.404 -12.384 1.00 96.69 79 SER A O 1
ATOM 608 N N . LEU A 1 80 ? 10.700 2.769 -14.147 1.00 97.38 80 LEU A N 1
ATOM 609 C CA . LEU A 1 80 ? 9.843 3.852 -13.676 1.00 97.38 80 LEU A CA 1
ATOM 610 C C . LEU A 1 80 ? 8.377 3.417 -13.598 1.00 97.38 80 LEU A C 1
ATOM 612 O O . LEU A 1 80 ? 7.698 3.725 -12.619 1.00 97.38 80 LEU A O 1
ATOM 616 N N . LEU A 1 81 ? 7.903 2.661 -14.589 1.00 97.56 81 LEU A N 1
ATOM 617 C CA . LEU A 1 81 ? 6.550 2.111 -14.606 1.00 97.56 81 LEU A CA 1
ATOM 618 C C . LEU A 1 81 ? 6.307 1.158 -13.427 1.00 97.56 81 LEU A C 1
ATOM 620 O O . LEU A 1 81 ? 5.262 1.232 -12.783 1.00 97.56 81 LEU A O 1
ATOM 624 N N . LEU A 1 82 ? 7.276 0.293 -13.116 1.00 96.94 82 LEU A N 1
ATOM 625 C CA . LEU A 1 82 ? 7.201 -0.624 -11.974 1.00 96.94 82 LEU A CA 1
ATOM 626 C C . LEU A 1 82 ? 7.332 0.108 -10.632 1.00 96.94 82 LEU A C 1
ATOM 628 O O . LEU A 1 82 ? 6.736 -0.314 -9.640 1.00 96.94 82 LEU A O 1
ATOM 632 N N . PHE A 1 83 ? 8.090 1.204 -10.595 1.00 97.06 83 PHE A N 1
ATOM 633 C CA . PHE A 1 83 ? 8.246 2.032 -9.403 1.00 97.06 83 PHE A CA 1
ATOM 634 C C . PHE A 1 83 ? 6.993 2.860 -9.098 1.00 97.06 83 PHE A C 1
ATOM 636 O O . PHE A 1 83 ? 6.624 3.012 -7.935 1.00 97.06 83 PHE A O 1
ATOM 643 N N . ALA A 1 84 ? 6.310 3.368 -10.127 1.00 97.12 84 ALA A N 1
ATOM 644 C CA . ALA A 1 84 ? 5.171 4.277 -10.003 1.00 97.12 84 ALA A CA 1
ATOM 645 C C . ALA A 1 84 ? 4.071 3.839 -9.005 1.00 97.12 84 ALA A C 1
ATOM 647 O O . ALA A 1 84 ? 3.632 4.679 -8.217 1.00 97.12 84 ALA A O 1
ATOM 648 N N . PRO A 1 85 ? 3.618 2.570 -8.952 1.00 94.94 85 PRO A N 1
ATOM 649 C CA . PRO A 1 85 ? 2.610 2.141 -7.980 1.00 94.94 85 PRO A CA 1
ATOM 650 C C . PRO A 1 85 ? 3.156 1.907 -6.558 1.00 94.94 85 PRO A C 1
ATOM 652 O O . PRO A 1 85 ? 2.357 1.764 -5.627 1.00 94.94 85 PRO A O 1
ATOM 655 N N . LEU A 1 86 ? 4.480 1.860 -6.341 1.00 94.69 86 LEU A N 1
ATOM 656 C CA . LEU A 1 86 ? 5.062 1.527 -5.031 1.00 94.69 86 LEU A CA 1
ATOM 657 C C . LEU A 1 86 ? 4.645 2.486 -3.909 1.00 94.69 86 LEU A C 1
ATOM 659 O O . LEU A 1 86 ? 4.231 1.975 -2.868 1.00 94.69 86 LEU A O 1
ATOM 663 N N . PRO A 1 87 ? 4.675 3.827 -4.064 1.00 93.44 87 PRO A N 1
ATOM 664 C CA . PRO A 1 87 ? 4.248 4.736 -2.999 1.00 93.44 87 PRO A CA 1
ATOM 665 C C . PRO A 1 87 ? 2.816 4.457 -2.525 1.00 93.44 87 PRO A C 1
ATOM 667 O O . PRO A 1 87 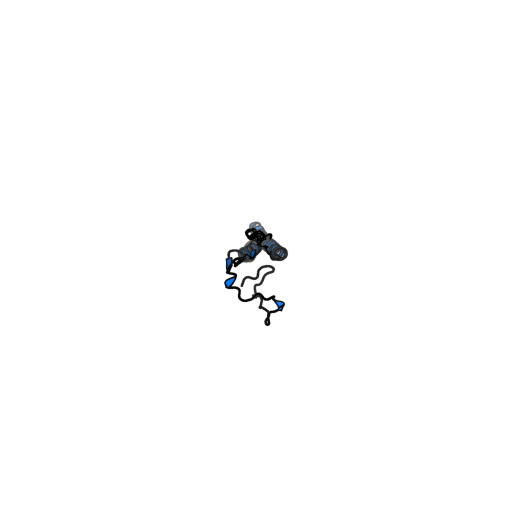? 2.542 4.457 -1.324 1.00 93.44 87 PRO A O 1
ATOM 670 N N . TRP A 1 88 ? 1.914 4.138 -3.459 1.00 90.94 88 TRP A N 1
ATOM 671 C CA . TRP A 1 88 ? 0.527 3.792 -3.154 1.00 90.94 88 TRP A CA 1
ATOM 672 C C . TRP A 1 88 ? 0.415 2.474 -2.375 1.00 90.94 88 TRP A C 1
ATOM 674 O O . TRP A 1 88 ? -0.285 2.401 -1.361 1.00 90.94 88 TRP A O 1
ATOM 684 N N . ILE A 1 89 ? 1.135 1.432 -2.804 1.00 91.25 89 ILE A N 1
ATOM 685 C CA . ILE A 1 89 ? 1.138 0.117 -2.140 1.00 91.25 89 ILE A CA 1
ATOM 686 C C . ILE A 1 89 ? 1.771 0.212 -0.744 1.00 91.25 89 ILE A C 1
ATOM 688 O O . ILE A 1 89 ? 1.237 -0.352 0.213 1.00 91.25 89 ILE A O 1
ATOM 692 N N . VAL A 1 90 ? 2.872 0.955 -0.605 1.00 91.56 90 VAL A N 1
ATOM 693 C CA . VAL A 1 90 ? 3.550 1.207 0.677 1.00 91.56 90 VAL A CA 1
ATOM 694 C C . VAL A 1 90 ? 2.617 1.931 1.642 1.00 91.56 90 VAL A C 1
ATOM 696 O O . VAL A 1 90 ? 2.484 1.508 2.792 1.00 91.56 90 VAL A O 1
ATOM 699 N N . TYR A 1 91 ? 1.915 2.969 1.178 1.00 88.94 91 TYR A N 1
ATOM 700 C CA . TYR A 1 91 ? 0.914 3.657 1.990 1.00 88.94 91 TYR A CA 1
ATOM 701 C C . TYR A 1 91 ? -0.185 2.701 2.471 1.00 88.94 91 TYR A C 1
ATOM 703 O O . TYR A 1 91 ? -0.530 2.709 3.654 1.00 88.94 91 TYR A O 1
ATOM 711 N N . ARG A 1 92 ? -0.697 1.823 1.599 1.00 86.31 92 ARG A N 1
ATOM 712 C CA . ARG A 1 92 ? -1.706 0.819 1.982 1.00 86.31 92 ARG A CA 1
ATOM 713 C C . ARG A 1 92 ? -1.178 -0.192 3.000 1.00 86.31 92 ARG A C 1
ATOM 715 O O . ARG A 1 92 ? -1.861 -0.471 3.986 1.00 86.31 92 ARG A O 1
ATOM 722 N N . ALA A 1 93 ? 0.045 -0.686 2.818 1.00 88.50 93 ALA A N 1
ATOM 723 C CA . ALA A 1 93 ? 0.696 -1.589 3.767 1.00 88.50 93 ALA A CA 1
ATOM 724 C C . ALA A 1 93 ? 0.852 -0.931 5.146 1.00 88.50 93 ALA A C 1
ATOM 726 O O . ALA A 1 93 ? 0.527 -1.522 6.177 1.00 88.50 93 ALA A O 1
ATOM 727 N N . PHE A 1 94 ? 1.289 0.327 5.157 1.00 88.00 94 PHE A N 1
ATOM 728 C CA . PHE A 1 94 ? 1.414 1.139 6.359 1.00 88.00 94 PHE A CA 1
ATOM 729 C C . PHE A 1 94 ? 0.061 1.391 7.033 1.00 88.00 94 PHE A C 1
ATOM 731 O O . PHE A 1 94 ? -0.054 1.274 8.258 1.00 88.00 94 PHE A O 1
ATOM 738 N N . ALA A 1 95 ? -0.973 1.694 6.245 1.00 86.19 95 ALA A N 1
ATOM 739 C CA . ALA A 1 95 ? -2.317 1.916 6.751 1.00 86.19 95 ALA A CA 1
ATOM 740 C C . ALA A 1 95 ? -2.882 0.670 7.436 1.00 86.19 95 ALA A C 1
ATOM 742 O O . ALA A 1 95 ? -3.431 0.765 8.536 1.00 86.19 95 ALA A O 1
ATOM 743 N N . LEU A 1 96 ? -2.657 -0.499 6.834 1.00 85.62 96 LEU A N 1
ATOM 744 C CA . LEU A 1 96 ? -3.019 -1.792 7.400 1.00 85.62 96 LEU A CA 1
ATOM 745 C C . LEU A 1 96 ? -2.216 -2.126 8.664 1.00 85.62 96 LEU A C 1
ATOM 747 O O . LEU A 1 96 ? -2.780 -2.595 9.656 1.00 85.62 96 LEU A O 1
ATOM 751 N N . ALA A 1 97 ? -0.908 -1.858 8.661 1.00 84.94 97 ALA A N 1
ATOM 752 C CA . ALA A 1 97 ? -0.052 -2.088 9.822 1.00 84.94 97 ALA A CA 1
ATOM 753 C C . ALA A 1 97 ? -0.529 -1.279 11.039 1.00 84.94 97 ALA A C 1
ATOM 755 O O . ALA A 1 97 ? -0.601 -1.810 12.151 1.00 84.94 97 ALA A O 1
ATOM 756 N N . ARG A 1 98 ? -0.910 -0.014 10.818 1.00 84.00 98 ARG A N 1
ATOM 757 C CA . ARG A 1 98 ? -1.348 0.919 11.869 1.00 84.00 98 ARG A CA 1
ATOM 758 C C . ARG A 1 98 ? -2.835 0.879 12.193 1.00 84.00 98 ARG A C 1
ATOM 760 O O . ARG A 1 98 ? -3.228 1.550 13.154 1.00 84.00 98 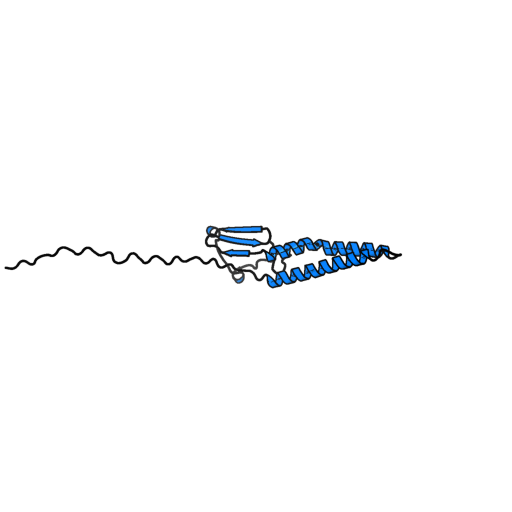ARG A O 1
ATOM 767 N N . ALA A 1 99 ? -3.629 0.111 11.446 1.00 83.25 99 ALA A N 1
ATOM 768 C CA . ALA A 1 99 ? -5.060 0.007 11.683 1.00 83.25 99 ALA A CA 1
ATOM 769 C C . ALA A 1 99 ? -5.335 -0.346 13.155 1.00 83.25 99 ALA A C 1
ATOM 771 O O . ALA A 1 99 ? -4.528 -1.021 13.788 1.00 83.25 99 ALA A O 1
ATOM 772 N N . SER A 1 100 ? -6.416 0.109 13.766 1.00 81.31 100 SER A N 1
ATOM 773 C CA . SER A 1 100 ? -6.778 -0.302 15.130 1.00 81.31 100 SER A CA 1
ATOM 774 C C . SER A 1 100 ? -8.256 -0.081 15.363 1.00 81.31 100 SER A C 1
ATOM 776 O O . SER A 1 100 ? -8.786 0.931 14.922 1.00 81.31 100 SER A O 1
ATOM 778 N N . TYR A 1 101 ? -8.876 -1.013 16.076 1.00 82.44 101 TYR A N 1
ATOM 779 C CA . TYR A 1 101 ? -10.281 -0.962 16.447 1.00 82.44 101 TYR A CA 1
ATOM 780 C C . TYR A 1 101 ? -10.316 -1.089 17.966 1.00 82.44 101 TYR A C 1
ATOM 782 O O . TYR A 1 101 ? -9.851 -2.090 18.519 1.00 82.44 101 TYR A O 1
ATOM 790 N N . ARG A 1 102 ? -10.756 -0.035 18.650 1.00 80.50 102 ARG A N 1
ATOM 791 C CA . ARG A 1 102 ? -10.871 -0.018 20.109 1.00 80.50 102 ARG A CA 1
ATOM 792 C C . ARG A 1 102 ? -12.296 0.339 20.475 1.00 80.50 102 ARG A C 1
ATOM 794 O O . ARG A 1 102 ? -12.789 1.380 20.060 1.00 80.50 102 ARG A O 1
ATOM 801 N N . LEU A 1 103 ? -12.931 -0.548 21.229 1.00 83.06 103 LEU A N 1
ATOM 802 C CA . LEU A 1 103 ? -14.218 -0.287 21.845 1.00 83.06 103 LEU A CA 1
ATOM 803 C C . LEU A 1 103 ? -13.953 0.207 23.269 1.00 83.06 103 LEU A C 1
ATOM 805 O O . LEU A 1 103 ? -13.362 -0.515 24.075 1.00 83.06 103 LEU A O 1
ATOM 809 N N . GLU A 1 104 ? -14.332 1.448 23.538 1.00 81.56 104 GLU A N 1
ATOM 810 C CA . GLU A 1 104 ? -14.239 2.096 24.844 1.00 81.56 104 GLU A CA 1
ATOM 811 C C . GLU A 1 104 ? -15.652 2.262 25.431 1.00 81.56 104 GLU A C 1
ATOM 813 O O . GLU A 1 104 ? -16.649 2.008 24.757 1.00 81.56 104 GLU A O 1
ATOM 818 N N . ARG A 1 105 ? -15.753 2.659 26.706 1.00 79.94 105 ARG A N 1
ATOM 819 C CA . ARG A 1 105 ? -17.052 2.873 27.375 1.00 79.94 105 ARG A CA 1
ATOM 820 C C . ARG A 1 105 ? -17.843 4.031 26.764 1.00 79.94 105 ARG A C 1
ATOM 822 O O . ARG A 1 105 ? -19.068 4.013 26.804 1.00 79.94 105 ARG A O 1
ATOM 829 N N . ASP A 1 106 ? -17.128 4.999 26.203 1.00 80.75 106 ASP A N 1
ATOM 830 C CA . ASP A 1 106 ? -17.696 6.255 25.719 1.00 80.75 106 ASP A CA 1
ATOM 831 C C . ASP A 1 106 ? -17.832 6.289 24.186 1.00 80.75 106 ASP A C 1
ATOM 833 O O . ASP A 1 106 ? -18.596 7.091 23.649 1.00 80.75 106 ASP A O 1
ATOM 837 N N . GLY A 1 107 ? -17.137 5.400 23.465 1.00 83.62 107 GLY A N 1
ATOM 838 C CA . GLY A 1 107 ? -17.121 5.411 22.003 1.00 83.62 107 GLY A CA 1
ATOM 839 C C . GLY A 1 107 ? -16.420 4.218 21.355 1.00 83.62 107 GLY A C 1
ATOM 840 O O . GLY A 1 107 ? -15.705 3.439 21.994 1.00 83.62 107 GLY A O 1
ATOM 841 N N . LEU A 1 108 ? -16.610 4.095 20.044 1.00 86.56 108 LEU A N 1
ATOM 842 C CA . LEU A 1 108 ? -15.841 3.219 19.170 1.00 86.56 108 LEU A CA 1
ATOM 843 C C . LEU A 1 108 ? -14.795 4.057 18.429 1.00 86.56 108 LEU A C 1
ATOM 845 O O . LEU A 1 108 ? -15.130 4.862 17.562 1.00 86.56 108 LEU A O 1
ATOM 849 N N . ARG A 1 109 ? -13.516 3.807 18.718 1.00 86.19 109 ARG A N 1
ATOM 850 C CA . ARG A 1 109 ? -12.397 4.429 18.006 1.00 86.19 109 ARG A CA 1
ATOM 851 C C . ARG A 1 109 ? -11.878 3.505 16.926 1.00 86.19 109 ARG A C 1
ATOM 853 O O . ARG A 1 109 ? -11.324 2.430 17.200 1.00 86.19 109 ARG A O 1
ATOM 860 N N . LEU A 1 110 ? -11.974 3.962 15.692 1.00 85.25 110 LEU A N 1
ATOM 861 C CA . LEU A 1 110 ? -11.383 3.305 14.547 1.00 85.25 110 LEU A CA 1
ATOM 862 C C . LEU A 1 110 ? -10.211 4.128 14.024 1.00 85.25 110 LEU A C 1
ATOM 864 O O . LEU A 1 110 ? -10.228 5.355 13.988 1.00 85.25 110 LEU A O 1
ATOM 868 N N . ARG A 1 111 ? -9.167 3.439 13.580 1.00 83.69 111 ARG A N 1
ATOM 869 C CA . ARG A 1 111 ? -8.052 4.063 12.873 1.00 83.69 111 ARG A CA 1
ATOM 870 C C . ARG A 1 111 ? -7.681 3.211 11.679 1.00 83.69 111 ARG A C 1
ATOM 872 O O . ARG A 1 111 ? -7.457 2.011 11.838 1.00 83.69 111 ARG A O 1
ATOM 879 N N . TRP A 1 112 ? -7.550 3.831 10.515 1.00 80.12 112 TRP A N 1
ATOM 880 C CA . TRP A 1 112 ? -7.089 3.204 9.277 1.00 80.12 112 TRP A CA 1
ATOM 881 C C . TRP A 1 112 ? -6.066 4.128 8.608 1.00 80.12 112 TRP A C 1
ATOM 883 O O . TRP A 1 112 ? -6.377 5.170 8.032 1.00 80.12 112 TRP A O 1
ATOM 893 N N . GLY A 1 113 ? -4.786 3.779 8.742 1.00 81.38 113 GLY A N 1
ATOM 894 C CA . GLY A 1 113 ? -3.686 4.645 8.315 1.00 81.38 113 GLY A CA 1
ATOM 895 C C . GLY A 1 113 ? -3.665 6.001 9.006 1.00 81.38 113 GLY A C 1
ATOM 896 O O . GLY A 1 113 ? -3.413 6.069 10.208 1.00 81.38 113 GLY A O 1
ATOM 897 N N . MET A 1 114 ? -3.832 7.069 8.226 1.00 78.00 114 MET A N 1
ATOM 898 C CA . MET A 1 114 ? -3.807 8.453 8.718 1.00 78.00 114 MET A CA 1
ATOM 899 C C . MET A 1 114 ? -5.186 8.972 9.137 1.00 78.00 114 MET A C 1
ATOM 901 O O . MET A 1 114 ? -5.276 10.066 9.685 1.00 78.00 114 MET A O 1
ATOM 905 N N . ARG A 1 115 ? -6.254 8.213 8.883 1.00 79.69 115 ARG A N 1
ATOM 906 C CA . ARG A 1 115 ? -7.608 8.564 9.305 1.00 79.69 115 ARG A CA 1
ATOM 907 C C . ARG A 1 115 ? -7.909 7.901 10.644 1.00 79.69 115 ARG A C 1
ATOM 909 O O . ARG A 1 115 ? -7.598 6.724 10.842 1.00 79.69 115 ARG A O 1
ATOM 916 N N . ALA A 1 116 ? -8.485 8.679 11.547 1.00 85.00 116 ALA A N 1
ATOM 917 C CA . ALA A 1 116 ? -9.033 8.221 12.809 1.00 85.00 116 ALA A CA 1
ATOM 918 C C . ALA A 1 116 ? -10.467 8.738 12.900 1.00 85.00 116 ALA A C 1
ATOM 920 O O . ALA A 1 116 ? -10.709 9.901 12.579 1.00 85.00 116 ALA A O 1
ATOM 921 N N . GLU A 1 117 ? -11.378 7.869 13.307 1.00 85.69 117 GLU A N 1
ATOM 922 C CA . GLU A 1 117 ? -12.792 8.173 13.464 1.00 85.69 117 GLU A CA 1
ATOM 923 C C . GLU A 1 117 ? -13.235 7.710 14.846 1.00 85.69 117 GLU A C 1
ATOM 925 O O . GLU A 1 117 ? -12.871 6.617 15.292 1.00 85.69 117 GLU A O 1
ATOM 930 N N . ASP A 1 118 ? -13.951 8.587 15.538 1.00 88.75 118 ASP A N 1
ATOM 931 C CA . ASP A 1 118 ? -14.450 8.365 16.887 1.00 88.75 118 ASP A CA 1
ATOM 932 C C . ASP A 1 118 ? -15.971 8.457 16.821 1.00 88.75 118 ASP A C 1
ATOM 934 O O . ASP A 1 118 ? -16.508 9.499 16.446 1.00 88.75 118 ASP A O 1
ATOM 938 N N . ILE A 1 119 ? -16.642 7.342 17.094 1.00 87.00 119 ILE A N 1
ATOM 939 C CA . ILE A 1 119 ? -18.099 7.229 17.036 1.00 87.00 119 ILE A CA 1
ATOM 940 C C . ILE A 1 119 ? -18.596 7.144 18.484 1.00 87.00 119 ILE A C 1
ATOM 942 O O . ILE A 1 119 ? -18.373 6.109 19.125 1.00 87.00 119 ILE A O 1
ATOM 946 N N . PRO A 1 120 ? -19.238 8.197 19.023 1.00 88.50 120 PRO A N 1
ATOM 947 C CA . PRO A 1 120 ? -19.781 8.189 20.378 1.00 88.50 120 PRO A CA 1
ATOM 948 C C . PRO A 1 120 ? -20.812 7.072 20.557 1.00 88.50 120 PRO A C 1
ATOM 950 O O . PRO A 1 120 ? -21.639 6.842 19.677 1.00 88.50 120 PRO A O 1
ATOM 953 N N . LEU A 1 121 ? -20.814 6.395 21.712 1.00 84.69 121 LEU A N 1
ATOM 954 C CA . LEU A 1 121 ? -21.810 5.348 21.994 1.00 84.69 121 LEU A CA 1
ATOM 955 C C . LEU A 1 121 ? -23.276 5.819 21.875 1.00 84.69 121 LEU A C 1
ATOM 957 O O . LEU A 1 121 ? -24.079 5.037 21.370 1.00 84.69 121 LEU A O 1
ATOM 961 N N . PRO A 1 122 ? -23.649 7.045 22.300 1.00 86.44 122 PRO A N 1
ATOM 962 C CA . PRO A 1 122 ? -25.021 7.537 22.154 1.00 86.44 122 PRO A CA 1
ATOM 963 C C . PRO A 1 122 ? -25.504 7.629 20.702 1.00 86.44 122 PRO A C 1
ATOM 965 O O . PRO A 1 122 ? -26.706 7.551 20.467 1.00 86.44 122 PRO A O 1
ATOM 968 N N . ASP A 1 123 ? -24.583 7.760 19.744 1.00 86.31 123 ASP A N 1
ATOM 969 C CA . ASP A 1 123 ? -24.901 7.868 18.316 1.00 86.31 123 ASP A CA 1
ATOM 970 C C . ASP A 1 123 ? -25.082 6.486 17.659 1.00 86.31 123 ASP A C 1
ATOM 972 O O . ASP A 1 123 ? -25.522 6.379 16.512 1.00 86.31 123 ASP A O 1
ATOM 976 N N . VAL A 1 124 ? -24.751 5.401 18.371 1.00 83.88 124 VAL A N 1
ATOM 977 C CA . VAL A 1 124 ? -24.893 4.030 17.872 1.00 83.88 124 VAL A CA 1
ATOM 978 C C . VAL A 1 124 ? -26.322 3.546 18.102 1.00 83.88 124 VAL A C 1
ATOM 980 O O . VAL A 1 124 ? -26.676 3.087 19.185 1.00 83.88 124 VAL A O 1
ATOM 983 N N . GLU A 1 125 ? -27.138 3.593 17.050 1.00 84.25 125 GLU A N 1
ATOM 984 C CA . GLU A 1 125 ? -28.541 3.173 17.130 1.00 84.25 125 GLU A CA 1
ATOM 985 C C . GLU A 1 125 ? -28.690 1.640 17.214 1.00 84.25 125 GLU A C 1
ATOM 987 O O . GLU A 1 125 ? -29.443 1.129 18.039 1.00 84.25 125 GLU A O 1
ATOM 992 N N . TRP A 1 126 ? -27.970 0.885 16.369 1.00 81.81 126 TRP A N 1
ATOM 993 C CA . TRP A 1 126 ? -28.064 -0.581 16.279 1.00 81.81 126 TRP A CA 1
ATOM 994 C C . TRP A 1 126 ? -26.734 -1.228 15.865 1.00 81.81 126 TRP A C 1
ATOM 996 O O . TRP A 1 126 ? -26.040 -0.740 14.976 1.00 81.81 126 TRP A O 1
ATOM 1006 N N . VAL A 1 127 ? -26.429 -2.404 16.428 1.00 80.81 127 VAL A N 1
ATOM 1007 C CA . VAL A 1 127 ? -25.311 -3.268 16.000 1.00 80.81 127 VAL A CA 1
ATOM 1008 C C . VAL A 1 127 ? -25.877 -4.549 15.386 1.00 80.81 127 VAL A C 1
ATOM 1010 O O . VAL A 1 127 ? -26.560 -5.315 16.062 1.00 80.81 127 VAL A O 1
ATOM 1013 N N . ARG A 1 128 ? -25.591 -4.802 14.103 1.00 80.56 128 ARG A N 1
ATOM 1014 C CA . ARG A 1 128 ? -26.006 -6.021 13.384 1.00 80.56 128 ARG A CA 1
ATOM 1015 C C . ARG A 1 128 ? -24.803 -6.787 12.868 1.00 80.56 128 ARG A C 1
ATOM 1017 O O . ARG A 1 128 ? -23.796 -6.187 12.485 1.00 80.56 128 ARG A O 1
ATOM 1024 N N . ARG A 1 129 ? -24.904 -8.117 12.819 1.00 78.31 129 ARG A N 1
ATOM 1025 C CA . ARG A 1 129 ? -23.881 -8.922 12.149 1.00 78.31 129 ARG A CA 1
ATOM 1026 C C . ARG A 1 129 ? -24.054 -8.782 10.634 1.00 78.31 129 ARG A C 1
ATOM 1028 O O . ARG A 1 129 ? -25.179 -8.607 10.171 1.00 78.31 129 ARG A O 1
ATOM 1035 N N . PRO A 1 130 ? -22.978 -8.945 9.844 1.00 76.19 130 PRO A N 1
ATOM 1036 C CA . PRO A 1 130 ? -23.070 -8.974 8.384 1.00 76.19 130 PRO A CA 1
ATOM 1037 C C . PRO A 1 130 ? -24.116 -9.957 7.836 1.00 76.19 130 PRO A C 1
ATOM 1039 O O . PRO A 1 130 ? -24.709 -9.692 6.801 1.00 76.19 130 PRO A O 1
ATOM 1042 N N . ALA A 1 131 ? -24.359 -11.070 8.539 1.00 77.81 131 ALA A N 1
ATOM 1043 C CA . ALA A 1 131 ? -25.351 -12.081 8.165 1.00 77.81 131 ALA A CA 1
ATOM 1044 C C . ALA A 1 131 ? -26.812 -11.645 8.392 1.00 77.81 131 ALA A C 1
ATOM 1046 O O . ALA A 1 131 ? -27.710 -12.222 7.790 1.00 77.81 131 ALA A O 1
ATOM 1047 N N . ASP A 1 132 ? -27.044 -10.633 9.234 1.00 81.94 132 ASP A N 1
ATOM 1048 C CA . ASP A 1 132 ? -28.381 -10.160 9.620 1.00 81.94 132 ASP A CA 1
ATOM 1049 C C . ASP A 1 132 ? -28.844 -8.965 8.761 1.00 81.94 132 ASP A C 1
ATOM 1051 O O . ASP A 1 132 ? -29.901 -8.372 9.004 1.00 81.94 132 ASP A O 1
ATOM 1055 N N . LEU A 1 133 ? -28.025 -8.557 7.787 1.00 80.38 133 LEU A N 1
ATOM 1056 C CA . LEU A 1 133 ? -28.327 -7.489 6.843 1.00 80.38 133 LEU A CA 1
ATOM 1057 C C . LEU A 1 133 ? -29.181 -8.039 5.697 1.00 80.38 133 LEU A C 1
ATOM 1059 O O . LEU A 1 133 ? -28.785 -8.974 5.009 1.00 80.38 133 LEU A O 1
ATOM 1063 N N . ALA A 1 134 ? -30.339 -7.412 5.461 1.00 81.12 134 ALA A N 1
ATOM 1064 C CA . ALA A 1 134 ? -31.245 -7.778 4.367 1.00 81.12 134 ALA A CA 1
ATOM 1065 C C . ALA A 1 134 ? -30.595 -7.641 2.976 1.00 81.12 134 ALA A C 1
ATOM 1067 O O . ALA A 1 134 ? -30.994 -8.322 2.035 1.00 81.12 134 ALA A O 1
ATOM 1068 N N . THR A 1 135 ? -29.570 -6.791 2.864 1.00 79.31 135 THR A N 1
ATOM 1069 C CA . THR A 1 135 ? -28.799 -6.565 1.641 1.00 79.31 135 THR A CA 1
ATOM 1070 C C . THR A 1 135 ? -27.315 -6.740 1.939 1.00 79.31 135 THR A C 1
ATOM 1072 O O . THR A 1 135 ? -26.798 -6.166 2.898 1.00 79.31 135 THR A O 1
ATOM 1075 N N . SER A 1 136 ? -26.602 -7.490 1.097 1.00 76.88 136 SER A N 1
ATOM 1076 C CA . SER A 1 136 ? -25.144 -7.593 1.184 1.00 76.88 136 SER A CA 1
ATOM 1077 C C . SER A 1 136 ? -24.502 -6.227 0.947 1.00 76.88 136 SER A C 1
ATOM 1079 O O . SER A 1 136 ? -24.774 -5.601 -0.079 1.00 76.88 136 SER A O 1
ATOM 1081 N N . LEU A 1 137 ? -23.617 -5.781 1.844 1.00 76.06 137 LEU A N 1
ATOM 1082 C CA . LEU A 1 137 ? -22.832 -4.573 1.592 1.00 76.06 137 LEU A CA 1
ATOM 1083 C C . LEU A 1 137 ? -21.863 -4.846 0.432 1.00 76.06 137 LEU A C 1
ATOM 1085 O O . LEU A 1 137 ? -21.018 -5.740 0.559 1.00 76.06 137 LEU A O 1
ATOM 1089 N N . PRO A 1 138 ? -21.956 -4.109 -0.691 1.00 77.25 138 PRO A N 1
ATOM 1090 C CA . PRO A 1 138 ? -21.002 -4.266 -1.773 1.00 77.25 138 PRO A CA 1
ATOM 1091 C C . PRO A 1 138 ? -19.625 -3.837 -1.272 1.00 77.25 138 PRO A C 1
ATOM 1093 O O . PRO A 1 138 ? -19.457 -2.743 -0.731 1.00 77.25 138 PRO A O 1
ATOM 1096 N N . LEU A 1 139 ? -18.623 -4.699 -1.444 1.00 73.38 139 LEU A N 1
ATOM 1097 C CA . LEU A 1 139 ? -17.251 -4.282 -1.194 1.00 73.38 139 LEU A CA 1
ATOM 1098 C C . LEU A 1 139 ? -16.840 -3.284 -2.283 1.00 73.38 139 LEU A C 1
ATOM 1100 O O . LEU A 1 139 ? -17.163 -3.501 -3.455 1.00 73.38 139 LEU A O 1
ATOM 1104 N N . PRO A 1 140 ? -16.099 -2.217 -1.937 1.00 73.56 140 PRO A N 1
ATOM 1105 C CA . PRO A 1 140 ? -15.577 -1.306 -2.940 1.00 73.56 140 PRO A CA 1
ATOM 1106 C C . PRO A 1 140 ? -14.735 -2.086 -3.967 1.00 73.56 140 PRO A C 1
ATOM 1108 O O . PRO A 1 140 ? -14.028 -3.033 -3.600 1.00 73.56 140 PRO A O 1
ATOM 1111 N N . PRO A 1 141 ? -14.770 -1.707 -5.257 1.00 63.84 141 PRO A N 1
ATOM 1112 C CA . PRO A 1 141 ? -14.103 -2.453 -6.329 1.00 63.84 141 PRO A CA 1
ATOM 1113 C C . PRO A 1 141 ? -12.581 -2.538 -6.139 1.00 63.84 141 PRO A C 1
ATOM 1115 O O . PRO A 1 141 ? -11.937 -3.441 -6.661 1.00 63.84 141 PRO A O 1
ATOM 1118 N N . LEU A 1 142 ? -12.006 -1.634 -5.339 1.00 66.56 142 LEU A N 1
ATOM 1119 C CA . LEU A 1 142 ? -10.588 -1.594 -4.990 1.00 66.56 142 LEU A CA 1
ATOM 1120 C C . LEU A 1 142 ? -10.311 -2.081 -3.553 1.00 66.56 142 LEU A C 1
ATOM 1122 O O . LEU A 1 142 ? -9.411 -1.563 -2.872 1.00 66.56 142 LEU A O 1
ATOM 1126 N N . HIS A 1 143 ? -11.084 -3.067 -3.082 1.00 69.31 143 HIS A N 1
ATOM 1127 C CA . HIS A 1 143 ? -10.819 -3.757 -1.821 1.00 69.31 143 HIS A CA 1
ATOM 1128 C C . HIS A 1 143 ? -9.581 -4.645 -1.972 1.00 69.31 143 HIS A C 1
ATOM 1130 O O . HIS A 1 143 ? -9.468 -5.451 -2.892 1.00 69.31 143 HIS A O 1
ATOM 1136 N N . TRP A 1 144 ? -8.605 -4.461 -1.089 1.00 65.12 144 TRP A N 1
ATOM 1137 C CA . TRP A 1 144 ? -7.390 -5.275 -1.065 1.00 65.12 144 TRP A CA 1
ATOM 1138 C C . TRP A 1 144 ? -7.410 -6.142 0.195 1.00 65.12 144 TRP A C 1
ATOM 1140 O O . TRP A 1 144 ? -8.018 -5.739 1.192 1.00 65.12 144 TRP A O 1
ATOM 1150 N N . PRO A 1 145 ? -6.751 -7.317 0.209 1.00 64.19 145 PRO A N 1
ATOM 1151 C CA . PRO A 1 145 ? -6.726 -8.176 1.386 1.00 64.19 145 PRO A CA 1
ATOM 1152 C C . PRO A 1 145 ? -6.248 -7.397 2.620 1.00 64.19 145 PRO A C 1
ATOM 1154 O O . PRO A 1 145 ? -5.111 -6.930 2.677 1.00 64.19 145 PRO A O 1
ATOM 1157 N N . GLY A 1 146 ? -7.132 -7.248 3.608 1.00 60.91 146 GLY A N 1
ATOM 1158 C CA . GLY A 1 146 ? -6.868 -6.521 4.851 1.00 60.91 146 GLY A CA 1
ATOM 1159 C C . GLY A 1 146 ? -7.188 -5.021 4.833 1.00 60.91 146 GLY A C 1
ATOM 1160 O O . GLY A 1 146 ? -7.232 -4.434 5.906 1.00 60.91 146 GLY A O 1
ATOM 1161 N N . ALA A 1 147 ? -7.469 -4.401 3.685 1.00 61.06 147 ALA A N 1
ATOM 1162 C CA . ALA A 1 147 ? -7.783 -2.975 3.588 1.00 61.06 147 ALA A CA 1
ATOM 1163 C C . ALA A 1 147 ? -9.081 -2.748 2.796 1.00 61.06 147 ALA A C 1
ATOM 1165 O O . ALA A 1 147 ? -9.089 -2.774 1.562 1.00 61.06 147 ALA A O 1
ATOM 1166 N N . ILE A 1 148 ? -10.171 -2.495 3.523 1.00 61.66 148 ILE A N 1
ATOM 1167 C CA . ILE A 1 148 ? -11.386 -1.892 2.971 1.00 61.66 148 ILE A CA 1
ATOM 1168 C C . ILE A 1 148 ? -11.235 -0.390 3.207 1.00 61.66 148 ILE A C 1
ATOM 1170 O O . ILE A 1 148 ? -11.336 0.078 4.335 1.00 61.66 148 ILE A O 1
ATOM 1174 N N . LEU A 1 149 ? -10.874 0.335 2.152 1.00 55.38 149 LEU A N 1
ATOM 1175 C CA . LEU A 1 149 ? -10.878 1.795 2.120 1.00 55.38 149 LEU A CA 1
ATOM 1176 C C . LEU A 1 149 ? -12.128 2.176 1.324 1.00 55.38 149 LEU A C 1
ATOM 1178 O O . LEU A 1 149 ? -12.196 1.856 0.135 1.00 55.38 149 LEU A O 1
ATOM 1182 N N . GLY A 1 150 ? -13.118 2.729 2.021 1.00 47.19 150 GLY A N 1
ATOM 1183 C CA . GLY A 1 150 ? -14.339 3.309 1.461 1.00 47.19 150 GLY A CA 1
ATOM 1184 C C . GLY A 1 150 ? -14.255 4.823 1.458 1.00 47.19 150 GLY A C 1
ATOM 1185 O O . GLY A 1 150 ? -13.518 5.357 2.321 1.00 47.19 150 GLY A O 1
#

Foldseek 3Di:
DDDDDDDDDDPPDPPDDDDPDPPPPPPFDWDQDPLPVQLVVLVVLLCVLVVQLVVLQVVLVVPPDDPCPVSSVVSNVSSCVSVVCNVVSVQQSQQLVPWTWTDDPQFIWTGGRPDIDTGGPVNCPDDDDCVRDPDHDDQDPPDGVRDRDD

pLDDT: mean 78.64, std 14.17, range [43.38, 97.94]